Protein AF-A0A954ZAS1-F1 (afdb_monomer)

Sequence (110 aa):
MSIIANLTQRFRIHAQLEALSKSVAEDCQHAVWNLVADRATSMSDNEAYGYVRARALTTVHAQAQRAVQINELSQRHLPTVKELALELVVTSTLQALRQTVSQQPARRAA

Secondary structure (DSSP, 8-state):
--HHHHHHHHHHHHHHHHHHHHHHHHHHHHHHHHHHHHHHTTS-HHHHHHHHHHHHHHHHHHHHHHHHHHTT--GGGHHHHHHHHHHHHHHHHHHHHHHHHHH-------

Nearest PDB structures (foldseek):
  2odm-assembly1_B  TM=3.769E-01  e=1.083E+00  Staphylococcus aureus subsp. aureus MW2
  6e6t-assembly1_A  TM=3.614E-01  e=8.686E-01  Saccharothrix syringae
  5edl-assembly1_A  TM=5.875E-01  e=5.671E+00  Bacillus subtilis

Structure (mmCIF, N/CA/C/O backbone):
data_AF-A0A954ZAS1-F1
#
_entry.id   AF-A0A954ZAS1-F1
#
loop_
_atom_site.group_PDB
_atom_site.id
_atom_site.type_symbol
_atom_site.label_atom_id
_atom_site.label_alt_id
_atom_site.label_comp_id
_atom_site.label_asym_id
_atom_site.label_entity_id
_atom_site.label_seq_id
_atom_site.pdbx_PDB_ins_code
_atom_site.Cartn_x
_atom_site.Cartn_y
_atom_site.Cartn_z
_atom_site.occupancy
_atom_site.B_iso_or_equiv
_atom_site.auth_seq_id
_atom_site.auth_comp_id
_atom_site.auth_asym_id
_atom_site.auth_atom_id
_atom_site.pdbx_PDB_model_num
ATOM 1 N N . MET A 1 1 ? -11.928 8.887 35.663 1.00 54.31 1 MET A N 1
ATOM 2 C CA . MET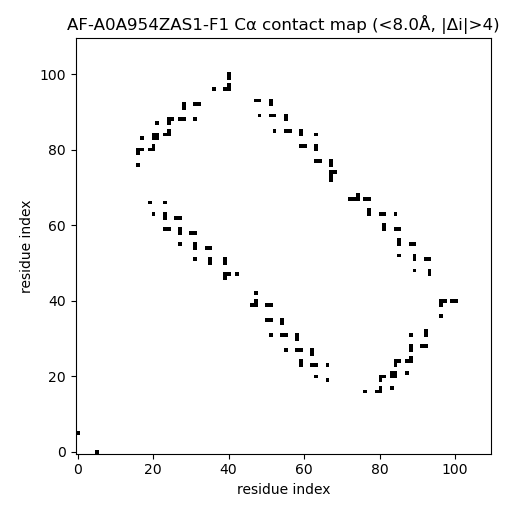 A 1 1 ? -11.383 7.854 34.751 1.00 54.31 1 MET A CA 1
ATOM 3 C C . MET A 1 1 ? -9.896 7.701 35.024 1.00 54.31 1 MET A C 1
ATOM 5 O O . MET A 1 1 ? -9.189 8.696 34.944 1.00 54.31 1 MET A O 1
ATOM 9 N N . SER A 1 2 ? -9.430 6.504 35.381 1.00 64.62 2 SER A N 1
ATOM 10 C CA . SER A 1 2 ? -8.016 6.253 35.701 1.00 64.62 2 SER A CA 1
ATOM 11 C C . SER A 1 2 ? -7.118 6.345 34.463 1.00 64.62 2 SER A C 1
ATOM 13 O O . SER A 1 2 ? -7.495 5.887 33.385 1.00 64.62 2 SER A O 1
ATOM 15 N N . ILE A 1 3 ? -5.910 6.889 34.634 1.00 71.00 3 ILE A N 1
ATOM 16 C CA . ILE A 1 3 ? -4.888 7.076 33.583 1.00 71.00 3 ILE A CA 1
ATOM 17 C C . ILE A 1 3 ? -4.599 5.764 32.828 1.00 71.00 3 ILE A C 1
ATOM 19 O O . ILE A 1 3 ? -4.465 5.764 31.606 1.00 71.00 3 ILE A O 1
ATOM 23 N N . ILE A 1 4 ? -4.597 4.637 33.546 1.00 71.31 4 ILE A N 1
ATOM 24 C CA . ILE A 1 4 ? -4.351 3.293 33.002 1.00 71.31 4 ILE A CA 1
ATOM 25 C C . ILE A 1 4 ? -5.392 2.920 31.933 1.00 71.31 4 ILE A C 1
ATOM 27 O O . ILE A 1 4 ? -5.022 2.470 30.854 1.00 71.31 4 ILE A O 1
ATOM 31 N N . ALA A 1 5 ? -6.681 3.184 32.176 1.00 70.31 5 ALA A N 1
ATOM 32 C CA . ALA A 1 5 ? -7.748 2.846 31.229 1.00 70.31 5 ALA A CA 1
ATOM 33 C C . ALA A 1 5 ? -7.640 3.648 29.918 1.00 70.31 5 ALA A C 1
ATOM 35 O O . ALA A 1 5 ? -7.924 3.127 28.840 1.00 70.31 5 ALA A O 1
ATOM 36 N N . ASN A 1 6 ? -7.180 4.903 30.000 1.00 74.12 6 ASN A N 1
ATOM 37 C CA . ASN A 1 6 ? -6.970 5.755 28.828 1.00 74.12 6 ASN A CA 1
ATOM 38 C C . ASN A 1 6 ? -5.802 5.250 27.966 1.00 74.12 6 ASN A C 1
ATOM 40 O O . ASN A 1 6 ? -5.911 5.200 26.742 1.00 74.12 6 ASN A O 1
ATOM 44 N N . LEU A 1 7 ? -4.706 4.824 28.604 1.00 74.88 7 LEU A N 1
ATOM 45 C CA . LEU A 1 7 ? -3.548 4.256 27.913 1.00 74.88 7 LEU A CA 1
ATOM 46 C C . LEU A 1 7 ? -3.920 2.966 27.176 1.00 74.88 7 LEU A C 1
ATOM 48 O O . LEU A 1 7 ? -3.685 2.869 25.973 1.00 74.88 7 LEU A O 1
ATOM 52 N N . THR A 1 8 ? -4.574 2.015 27.850 1.00 82.25 8 THR A N 1
ATOM 53 C CA . THR A 1 8 ? -4.990 0.743 27.233 1.00 82.25 8 THR A CA 1
ATOM 54 C C . THR A 1 8 ? -5.916 0.965 26.034 1.00 82.25 8 THR A C 1
ATOM 56 O O . THR A 1 8 ? 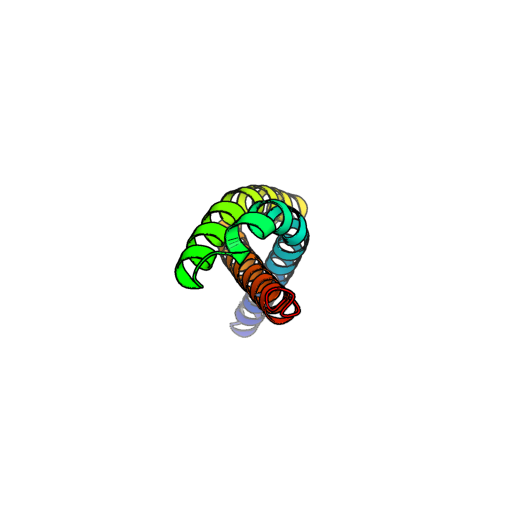-5.766 0.309 25.002 1.00 82.25 8 THR A O 1
ATOM 59 N N . GLN A 1 9 ? -6.837 1.930 26.126 1.00 79.44 9 GLN A N 1
ATOM 60 C CA . GLN A 1 9 ? -7.726 2.281 25.019 1.00 79.44 9 GLN A CA 1
ATOM 61 C C . GLN A 1 9 ? -6.962 2.857 23.817 1.00 79.44 9 GLN A C 1
ATOM 63 O O . GLN A 1 9 ? -7.256 2.494 22.678 1.00 79.44 9 GLN A O 1
ATOM 68 N N . ARG A 1 10 ? -5.966 3.723 24.049 1.00 81.38 10 ARG A N 1
ATOM 69 C CA . ARG A 1 10 ? -5.128 4.280 22.974 1.00 81.38 10 ARG A CA 1
ATOM 70 C C . ARG A 1 10 ? -4.315 3.201 22.266 1.00 81.38 10 ARG A C 1
ATOM 72 O O . ARG A 1 10 ? -4.316 3.175 21.038 1.00 81.38 10 ARG A O 1
ATOM 79 N N . PHE A 1 11 ? -3.691 2.294 23.019 1.00 86.75 11 PHE A N 1
ATOM 80 C CA . PHE A 1 11 ? -2.946 1.169 22.444 1.00 86.75 11 PHE A CA 1
ATOM 81 C C . PHE A 1 11 ? -3.837 0.278 21.581 1.00 86.75 11 PHE A C 1
ATOM 83 O O . PHE A 1 11 ? -3.457 -0.079 20.470 1.00 86.75 11 PHE A O 1
ATOM 90 N N . ARG A 1 12 ? -5.054 -0.023 22.052 1.00 88.50 12 ARG A N 1
ATOM 91 C CA . ARG A 1 12 ? -6.010 -0.833 21.291 1.00 88.50 12 ARG A CA 1
ATOM 92 C C . ARG A 1 12 ? -6.393 -0.183 19.962 1.00 88.50 12 ARG A C 1
ATOM 94 O O . ARG A 1 12 ? -6.413 -0.868 18.946 1.00 88.50 12 ARG A O 1
ATOM 101 N N . ILE A 1 13 ? -6.685 1.120 19.968 1.00 89.38 13 ILE A N 1
ATOM 102 C CA . ILE A 1 13 ? -7.016 1.848 18.735 1.00 89.38 13 ILE A CA 1
ATOM 103 C C . ILE A 1 13 ? -5.819 1.835 17.787 1.00 89.38 13 ILE A C 1
ATOM 105 O O . ILE A 1 13 ? -5.992 1.558 16.608 1.00 89.38 13 ILE A O 1
ATOM 109 N N . HIS A 1 14 ? -4.611 2.089 18.288 1.00 90.19 14 HIS A N 1
ATOM 110 C CA . HIS A 1 14 ? -3.417 2.098 17.450 1.00 90.19 14 HIS A CA 1
ATOM 111 C C . HIS A 1 14 ? -3.180 0.743 16.769 1.00 90.19 14 HIS A C 1
ATOM 113 O O . HIS A 1 14 ? -3.099 0.695 15.546 1.00 90.19 14 HIS A O 1
ATOM 119 N N . ALA A 1 15 ? -3.213 -0.353 17.532 1.00 92.81 15 ALA A N 1
ATOM 120 C CA . ALA A 1 15 ? -3.071 -1.705 16.992 1.00 92.81 15 ALA A CA 1
ATOM 121 C C . ALA A 1 15 ? -4.164 -2.046 15.961 1.00 92.81 15 ALA A C 1
ATOM 123 O O . ALA A 1 15 ? -3.895 -2.694 14.952 1.00 92.81 15 ALA A O 1
ATOM 124 N N . GLN A 1 16 ? -5.400 -1.581 16.179 1.00 94.00 16 GLN A N 1
ATOM 125 C CA . GLN A 1 16 ? -6.486 -1.762 15.215 1.00 94.00 16 GLN A CA 1
ATOM 126 C C . GLN A 1 16 ? -6.225 -1.000 13.907 1.00 94.00 16 GLN A C 1
ATOM 128 O O . GLN A 1 16 ? -6.491 -1.530 12.830 1.00 94.00 16 GLN A O 1
ATOM 133 N N . LEU A 1 17 ? -5.698 0.225 13.984 1.00 95.19 17 LEU A N 1
ATOM 134 C CA . LEU A 1 17 ? -5.353 1.012 12.798 1.00 95.19 17 LEU A CA 1
ATOM 135 C C . LEU A 1 17 ? -4.186 0.398 12.029 1.00 95.19 17 LEU A C 1
ATOM 137 O O . LEU A 1 17 ? -4.246 0.348 10.803 1.00 95.19 17 LEU A O 1
ATOM 141 N N . GLU A 1 18 ? -3.163 -0.102 12.719 1.00 95.75 18 GLU A N 1
ATOM 142 C CA . GLU A 1 18 ? -2.050 -0.817 12.087 1.00 95.75 18 GLU A CA 1
ATOM 143 C C . GLU A 1 18 ? -2.534 -2.077 11.365 1.00 95.75 18 GLU A C 1
ATOM 145 O O . GLU A 1 18 ? -2.237 -2.267 10.184 1.00 95.75 18 GLU A O 1
ATOM 150 N N . ALA A 1 19 ? -3.344 -2.903 12.037 1.00 96.44 19 ALA A N 1
ATOM 151 C CA . ALA A 1 19 ? -3.906 -4.115 11.448 1.00 96.44 19 ALA A CA 1
ATOM 152 C C . ALA A 1 19 ? -4.769 -3.806 10.214 1.00 96.44 19 ALA A C 1
ATOM 154 O O . ALA A 1 19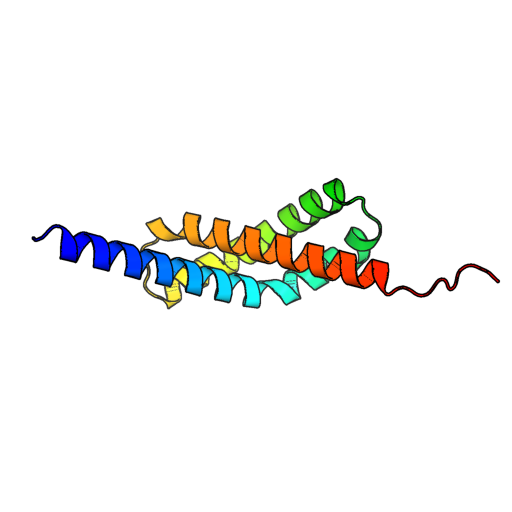 ? -4.635 -4.462 9.180 1.00 96.44 19 ALA A O 1
ATOM 155 N N . LEU A 1 20 ? -5.611 -2.770 10.292 1.00 97.25 20 LEU A N 1
ATOM 156 C CA . LEU A 1 20 ? -6.427 -2.342 9.159 1.00 97.25 20 LEU A CA 1
ATOM 157 C C . LEU A 1 20 ? -5.568 -1.829 8.000 1.00 97.25 20 LEU A C 1
ATOM 159 O O . LEU A 1 20 ? -5.829 -2.159 6.848 1.00 97.25 20 LEU A O 1
ATOM 163 N N . SER A 1 21 ? -4.532 -1.045 8.297 1.00 97.94 21 SER A N 1
ATOM 164 C CA . SER A 1 21 ? -3.613 -0.514 7.284 1.00 97.94 21 SER A CA 1
ATOM 165 C C . SER A 1 21 ? -2.872 -1.634 6.561 1.00 97.94 21 SER A C 1
ATOM 167 O O . SER A 1 21 ? -2.716 -1.580 5.343 1.00 97.94 21 SER A O 1
ATOM 169 N N . LYS A 1 22 ? -2.474 -2.679 7.296 1.00 98.06 22 LYS A N 1
ATOM 170 C CA . LYS A 1 22 ? -1.869 -3.881 6.723 1.00 98.06 22 LYS A CA 1
ATOM 171 C C . LYS A 1 22 ? -2.832 -4.611 5.786 1.00 98.06 22 LYS A C 1
ATOM 173 O O . LYS A 1 22 ? -2.451 -4.904 4.661 1.00 98.06 22 LYS A O 1
ATOM 178 N N . SER A 1 23 ? -4.079 -4.821 6.206 1.00 97.62 23 SER A N 1
ATOM 179 C CA . SER A 1 23 ? -5.103 -5.440 5.352 1.00 97.62 23 SER A CA 1
ATOM 180 C C . SER A 1 23 ? -5.363 -4.620 4.081 1.00 97.62 23 SER A C 1
ATOM 182 O O . SER A 1 23 ? -5.386 -5.175 2.987 1.00 97.62 23 SER A O 1
ATOM 184 N N . VAL A 1 24 ? -5.470 -3.290 4.190 1.00 97.81 24 VAL A N 1
ATOM 185 C CA . VAL A 1 24 ? -5.606 -2.405 3.018 1.00 97.81 24 VAL A CA 1
ATOM 186 C C . VAL A 1 24 ? -4.396 -2.522 2.092 1.00 97.81 24 VAL A C 1
ATOM 188 O O . VAL A 1 24 ? -4.556 -2.522 0.871 1.00 97.81 24 VAL A O 1
ATOM 191 N N . ALA A 1 25 ? -3.188 -2.603 2.651 1.00 98.06 25 ALA A N 1
ATOM 192 C CA . ALA A 1 25 ? -1.972 -2.750 1.865 1.00 98.06 25 ALA A CA 1
ATOM 193 C C . ALA A 1 25 ? -1.947 -4.075 1.090 1.00 98.06 25 ALA A C 1
ATOM 195 O O . ALA A 1 25 ? -1.665 -4.065 -0.108 1.00 98.06 25 ALA A O 1
ATOM 196 N N . GLU A 1 26 ? -2.298 -5.181 1.748 1.00 96.94 26 GLU A N 1
ATOM 197 C CA . GLU A 1 26 ? -2.409 -6.512 1.139 1.00 96.94 26 GLU A CA 1
ATOM 198 C C . GLU A 1 26 ? -3.419 -6.511 -0.022 1.00 96.94 26 GLU A C 1
ATOM 200 O O . GLU A 1 26 ? -3.085 -6.938 -1.129 1.00 96.94 26 GLU A O 1
ATOM 205 N N . ASP A 1 27 ? -4.600 -5.917 0.178 1.00 96.25 27 ASP A N 1
ATOM 206 C CA . ASP A 1 27 ? -5.628 -5.782 -0.864 1.00 96.25 27 ASP A CA 1
ATOM 207 C C . ASP A 1 27 ? -5.141 -4.970 -2.078 1.00 96.25 27 ASP A C 1
ATOM 209 O O . ASP A 1 27 ? -5.512 -5.236 -3.225 1.00 96.25 27 ASP A O 1
ATOM 213 N N . CYS A 1 28 ? -4.315 -3.947 -1.841 1.00 97.06 28 CYS A N 1
ATOM 214 C CA . CYS A 1 28 ? -3.814 -3.065 -2.894 1.00 97.06 28 CYS A CA 1
ATOM 215 C C . CYS A 1 28 ? -2.615 -3.648 -3.649 1.00 97.06 28 CYS A C 1
ATOM 217 O O . CYS A 1 28 ? -2.338 -3.216 -4.771 1.00 97.06 28 CYS A O 1
ATOM 219 N N . GLN A 1 29 ? -1.889 -4.592 -3.049 1.00 94.88 29 GLN A N 1
ATOM 220 C CA . GLN A 1 29 ? -0.558 -4.990 -3.500 1.00 94.88 29 GLN A CA 1
ATOM 221 C C . GLN A 1 29 ? -0.561 -5.522 -4.935 1.00 94.88 29 GLN A C 1
ATOM 223 O O . GLN A 1 29 ? 0.229 -5.073 -5.763 1.00 94.88 29 GLN A O 1
ATOM 228 N N . HIS A 1 30 ? -1.498 -6.414 -5.263 1.00 94.69 30 HIS A N 1
ATOM 229 C CA . HIS A 1 30 ? -1.602 -6.989 -6.605 1.00 94.69 30 HIS A CA 1
ATOM 230 C C . HIS A 1 30 ? -1.966 -5.937 -7.664 1.00 94.69 30 HIS A C 1
ATOM 232 O O . HIS A 1 30 ? -1.387 -5.900 -8.750 1.00 94.69 30 HIS A O 1
ATOM 238 N N . ALA A 1 31 ? -2.900 -5.037 -7.343 1.00 95.50 31 ALA A N 1
ATOM 239 C CA . ALA A 1 31 ? -3.302 -3.970 -8.253 1.00 95.50 31 ALA A CA 1
ATOM 240 C C . ALA A 1 31 ? -2.152 -2.988 -8.513 1.00 95.50 31 ALA A C 1
ATOM 242 O O . ALA A 1 31 ? -1.920 -2.600 -9.656 1.00 95.50 31 ALA A O 1
ATOM 243 N N . VAL A 1 32 ? -1.408 -2.608 -7.471 1.00 97.25 32 VAL A N 1
ATOM 244 C CA . VAL A 1 32 ? -0.250 -1.719 -7.614 1.00 97.25 32 VAL A CA 1
ATOM 245 C C . VAL A 1 32 ? 0.876 -2.401 -8.378 1.00 97.25 32 VAL A C 1
ATOM 247 O O . VAL A 1 32 ? 1.433 -1.776 -9.276 1.00 97.25 32 VAL A O 1
ATOM 250 N N . TRP A 1 33 ? 1.162 -3.674 -8.099 1.00 96.62 33 TRP A N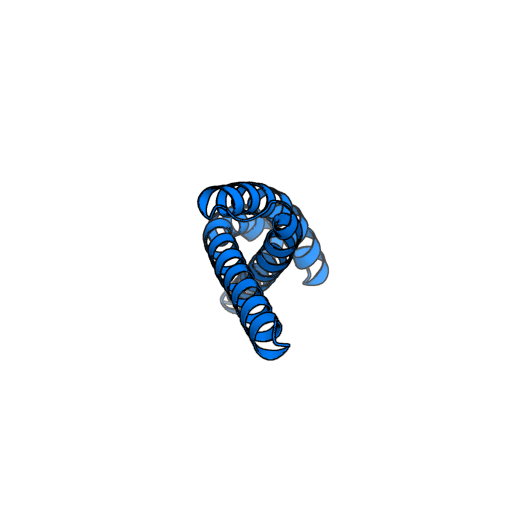 1
ATOM 251 C CA . TRP A 1 33 ? 2.159 -4.448 -8.838 1.00 96.62 33 TRP A CA 1
ATOM 252 C C . TRP A 1 33 ? 1.891 -4.430 -10.347 1.00 96.62 33 TRP A C 1
ATOM 254 O O . TRP A 1 33 ? 2.761 -4.028 -11.119 1.00 96.62 33 TRP A O 1
ATOM 264 N N . ASN A 1 34 ? 0.661 -4.745 -10.761 1.00 96.00 34 ASN A N 1
ATOM 265 C CA . ASN A 1 34 ? 0.271 -4.757 -12.175 1.00 96.00 34 ASN A CA 1
ATOM 266 C C . ASN A 1 34 ? 0.411 -3.391 -12.860 1.00 96.00 34 ASN A C 1
ATOM 268 O O . ASN A 1 34 ? 0.595 -3.323 -14.071 1.00 96.00 34 ASN A O 1
ATOM 272 N N . LEU A 1 35 ? 0.322 -2.295 -12.103 1.00 95.25 35 LEU A N 1
ATOM 273 C CA . LEU A 1 35 ? 0.490 -0.947 -12.644 1.00 95.25 35 LEU A CA 1
ATOM 274 C C . LEU A 1 35 ? 1.955 -0.553 -12.839 1.00 95.25 35 LEU A C 1
ATOM 276 O O . LEU A 1 35 ? 2.223 0.366 -13.615 1.00 95.25 35 LEU A O 1
ATOM 280 N N . VAL A 1 36 ? 2.883 -1.165 -12.098 1.00 96.44 36 VAL A N 1
ATOM 281 C CA . VAL A 1 36 ? 4.256 -0.653 -11.987 1.00 96.44 36 VAL A CA 1
ATOM 282 C C . VAL A 1 36 ? 5.331 -1.620 -12.453 1.00 96.44 36 VAL A C 1
ATOM 284 O O . VAL A 1 36 ? 6.386 -1.138 -12.854 1.00 96.44 36 VAL A O 1
ATOM 287 N N . ALA A 1 37 ? 5.095 -2.935 -12.422 1.00 93.50 37 ALA A N 1
ATOM 288 C CA . ALA A 1 37 ? 6.128 -3.954 -12.624 1.00 93.50 37 ALA A CA 1
ATOM 289 C C . ALA A 1 37 ? 6.934 -3.745 -13.917 1.00 93.50 37 ALA A C 1
ATOM 291 O O . ALA A 1 37 ? 8.165 -3.681 -13.885 1.00 93.50 37 ALA A O 1
ATOM 292 N N . ASP A 1 38 ? 6.247 -3.531 -15.037 1.00 91.44 38 ASP A N 1
ATOM 293 C CA . ASP A 1 38 ? 6.889 -3.405 -16.349 1.00 91.44 38 ASP A CA 1
ATOM 294 C C . ASP A 1 38 ? 7.800 -2.180 -16.458 1.00 91.44 38 ASP A C 1
ATOM 296 O O . ASP A 1 38 ? 8.842 -2.225 -17.105 1.00 91.44 38 ASP A O 1
ATOM 300 N N . ARG A 1 39 ? 7.412 -1.065 -15.830 1.00 93.31 39 ARG A N 1
ATOM 301 C CA . ARG A 1 39 ? 8.114 0.216 -15.981 1.00 93.31 39 ARG A CA 1
ATOM 302 C C . ARG A 1 39 ? 9.114 0.480 -14.861 1.00 93.31 39 ARG A C 1
ATOM 304 O O . ARG A 1 39 ? 10.144 1.101 -15.098 1.00 93.31 39 ARG A O 1
ATOM 311 N N . ALA A 1 40 ? 8.811 0.041 -13.645 1.00 94.12 40 ALA A N 1
ATOM 312 C CA . ALA A 1 40 ? 9.636 0.306 -12.474 1.00 94.12 40 ALA A CA 1
ATOM 313 C C . ALA A 1 40 ? 10.890 -0.579 -12.420 1.00 94.12 40 ALA A C 1
ATOM 315 O O . ALA A 1 40 ? 11.871 -0.191 -11.796 1.00 94.12 40 ALA A O 1
ATOM 316 N N . THR A 1 41 ? 10.896 -1.731 -13.099 1.00 92.44 41 THR A N 1
ATOM 317 C CA . THR A 1 41 ? 12.070 -2.622 -13.178 1.00 92.44 41 THR A CA 1
ATOM 318 C C . THR A 1 41 ? 13.260 -2.004 -13.912 1.00 92.44 41 THR A C 1
ATOM 320 O O . THR A 1 41 ? 14.396 -2.383 -13.644 1.00 92.44 41 THR A O 1
ATOM 323 N N . SER A 1 42 ? 13.029 -1.040 -14.810 1.00 91.25 42 SER A N 1
ATOM 324 C CA . SER A 1 42 ? 14.088 -0.328 -15.536 1.00 91.25 42 SER A CA 1
ATOM 325 C C . SER A 1 42 ? 14.458 1.031 -14.929 1.00 91.25 42 SER A C 1
ATOM 327 O O . SER A 1 42 ? 15.210 1.782 -15.546 1.00 91.25 42 SER A O 1
ATOM 329 N N . MET A 1 43 ? 13.881 1.397 -13.783 1.00 94.38 43 MET A N 1
ATOM 330 C CA . MET A 1 43 ? 14.105 2.688 -13.123 1.00 94.38 43 MET A CA 1
ATOM 331 C C . MET A 1 43 ? 15.216 2.598 -12.075 1.00 94.38 43 MET A C 1
ATOM 333 O O . MET A 1 43 ? 15.457 1.536 -11.501 1.00 94.38 43 MET A O 1
ATOM 337 N N . SER A 1 44 ? 15.856 3.731 -11.773 1.00 93.69 44 SER A N 1
ATOM 338 C CA . SER A 1 44 ? 16.668 3.837 -10.554 1.00 93.69 44 SER A CA 1
ATOM 339 C C . SER A 1 44 ? 15.791 3.718 -9.298 1.00 93.69 44 SER A C 1
ATOM 341 O O . SER A 1 44 ? 14.587 3.967 -9.353 1.00 93.69 44 SER A O 1
ATOM 343 N N . ASP A 1 45 ? 16.382 3.394 -8.143 1.00 91.38 45 ASP A N 1
ATOM 344 C CA . ASP A 1 45 ? 15.641 3.259 -6.875 1.00 91.38 45 ASP A CA 1
ATOM 345 C C . ASP A 1 45 ? 14.790 4.502 -6.544 1.00 91.38 45 ASP A C 1
ATOM 347 O O . ASP A 1 45 ? 13.634 4.378 -6.139 1.00 91.38 45 ASP A O 1
ATOM 351 N N . ASN A 1 46 ? 15.336 5.707 -6.751 1.00 94.25 46 ASN A N 1
ATOM 352 C CA . ASN A 1 46 ? 14.637 6.962 -6.453 1.00 94.25 46 ASN A CA 1
ATOM 353 C C . ASN A 1 46 ? 13.461 7.211 -7.408 1.00 94.25 46 ASN A C 1
ATOM 355 O O . ASN A 1 46 ? 12.386 7.642 -6.982 1.00 94.25 46 ASN A O 1
ATOM 359 N N . GLU A 1 47 ? 13.646 6.925 -8.698 1.00 95.81 47 GLU A N 1
ATOM 360 C CA . GLU A 1 47 ? 12.586 7.054 -9.702 1.00 95.81 47 GLU A CA 1
ATOM 361 C C . GLU A 1 47 ? 11.489 6.014 -9.482 1.00 95.81 47 GLU A C 1
ATOM 363 O O . GLU A 1 47 ? 10.305 6.360 -9.486 1.00 95.81 47 GLU A O 1
ATOM 368 N N . ALA A 1 48 ? 11.875 4.762 -9.222 1.00 96.00 48 ALA A N 1
ATOM 369 C CA . ALA A 1 48 ? 10.957 3.682 -8.897 1.00 96.00 48 ALA A CA 1
ATOM 370 C C . ALA A 1 48 ? 10.144 4.028 -7.646 1.00 96.00 48 ALA A C 1
ATOM 372 O O . ALA A 1 48 ? 8.923 3.888 -7.665 1.00 96.00 48 ALA A O 1
ATOM 373 N N . TYR A 1 49 ? 10.777 4.556 -6.590 1.00 97.00 49 TYR A N 1
ATOM 374 C CA . TYR A 1 49 ? 10.078 4.995 -5.381 1.00 97.00 49 TYR A 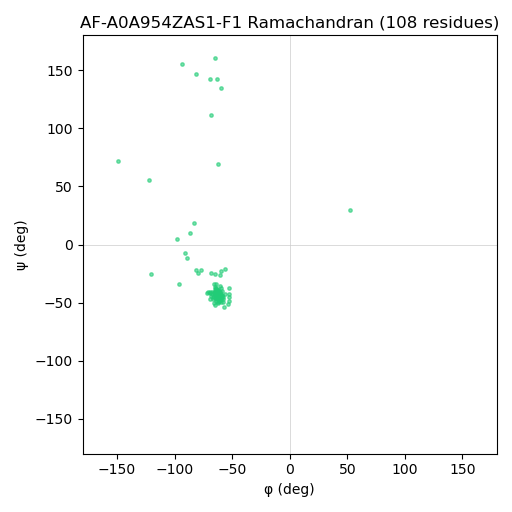CA 1
ATOM 375 C C . TYR A 1 49 ? 9.003 6.042 -5.692 1.00 97.00 49 TYR A C 1
ATOM 377 O O . TYR A 1 49 ? 7.833 5.851 -5.349 1.00 97.00 49 TYR A O 1
ATOM 385 N N . GLY A 1 50 ? 9.371 7.128 -6.380 1.00 97.12 50 GLY A N 1
ATOM 386 C CA . GLY A 1 50 ? 8.430 8.195 -6.727 1.00 97.12 50 GLY A CA 1
ATOM 387 C C . GLY A 1 50 ? 7.288 7.697 -7.617 1.00 97.12 50 GLY A C 1
ATOM 388 O O . GLY A 1 50 ? 6.118 8.013 -7.377 1.00 97.12 50 GLY A O 1
ATOM 389 N N . TYR A 1 51 ? 7.616 6.865 -8.606 1.00 96.88 51 TYR A N 1
ATOM 390 C CA . TYR A 1 51 ? 6.653 6.288 -9.536 1.00 96.88 51 TYR A CA 1
ATOM 391 C C . TYR A 1 51 ? 5.673 5.333 -8.843 1.00 96.88 51 TYR A C 1
ATOM 393 O O . TYR A 1 51 ? 4.457 5.500 -8.973 1.00 96.88 51 TYR A O 1
ATOM 401 N N . VAL A 1 52 ? 6.179 4.376 -8.059 1.00 97.25 52 VAL A N 1
ATOM 402 C CA . VAL A 1 52 ? 5.363 3.419 -7.298 1.00 97.25 52 VAL A CA 1
ATOM 403 C C . VAL A 1 52 ? 4.469 4.158 -6.312 1.00 97.25 52 VAL A C 1
ATOM 405 O O . VAL A 1 52 ? 3.264 3.912 -6.285 1.00 97.25 52 VAL A O 1
ATOM 408 N N . ARG A 1 53 ? 5.014 5.122 -5.561 1.00 97.62 53 ARG A N 1
ATOM 409 C CA . ARG A 1 53 ? 4.239 5.925 -4.608 1.00 97.62 53 ARG A CA 1
ATOM 410 C C . ARG A 1 53 ? 3.092 6.670 -5.286 1.00 97.62 53 ARG A C 1
ATOM 412 O O . ARG A 1 53 ? 1.973 6.656 -4.776 1.00 97.62 53 ARG A O 1
ATOM 419 N N . ALA A 1 54 ? 3.342 7.299 -6.433 1.00 96.56 54 ALA A N 1
ATOM 420 C CA . ALA A 1 54 ? 2.307 8.015 -7.177 1.00 96.56 54 ALA A CA 1
ATOM 421 C C . ALA A 1 54 ? 1.183 7.079 -7.656 1.00 96.56 54 ALA A C 1
ATOM 423 O O . ALA A 1 54 ? 0.006 7.432 -7.569 1.00 96.56 54 ALA A O 1
ATOM 424 N N . ARG A 1 55 ? 1.527 5.872 -8.127 1.00 95.88 55 ARG A N 1
ATOM 425 C CA . ARG A 1 55 ? 0.542 4.875 -8.577 1.00 95.88 55 ARG A CA 1
ATOM 426 C C . ARG A 1 55 ? -0.236 4.259 -7.418 1.00 95.88 55 ARG A C 1
ATOM 428 O O . ARG A 1 55 ? -1.455 4.137 -7.510 1.00 95.88 55 ARG A O 1
ATOM 435 N N . ALA A 1 56 ? 0.440 3.950 -6.318 1.00 97.31 56 ALA A N 1
ATOM 436 C CA . ALA A 1 56 ? -0.172 3.378 -5.127 1.00 97.31 56 ALA A CA 1
ATOM 437 C C . ALA A 1 56 ? -1.175 4.328 -4.457 1.00 97.31 56 ALA A C 1
ATOM 439 O O . ALA A 1 56 ? -2.196 3.869 -3.950 1.00 97.31 56 ALA A O 1
ATOM 440 N N . LEU A 1 57 ? -0.932 5.645 -4.506 1.00 96.69 57 LEU A N 1
ATOM 441 C CA . LEU A 1 57 ? -1.761 6.653 -3.837 1.00 96.69 57 LEU A CA 1
ATOM 442 C C . LEU A 1 57 ? -3.254 6.525 -4.180 1.00 96.69 57 LEU A C 1
ATOM 444 O O . LEU A 1 57 ? -4.100 6.559 -3.290 1.00 96.69 57 LEU A O 1
ATOM 448 N N . THR A 1 58 ? -3.578 6.346 -5.463 1.00 93.00 58 THR A N 1
ATOM 449 C CA . THR A 1 58 ? -4.977 6.287 -5.922 1.00 93.00 58 THR A CA 1
ATOM 450 C C . THR A 1 58 ? -5.670 5.016 -5.430 1.00 93.00 58 THR A C 1
ATOM 452 O O . THR A 1 58 ? -6.768 5.084 -4.876 1.00 93.00 58 THR A O 1
ATOM 455 N N . THR A 1 59 ? -5.007 3.867 -5.574 1.00 95.31 59 THR A N 1
ATOM 456 C CA . THR A 1 59 ? -5.530 2.558 -5.156 1.00 95.31 59 THR A CA 1
ATOM 457 C C . THR A 1 59 ? -5.729 2.500 -3.643 1.00 95.31 59 THR A C 1
ATOM 459 O O . THR A 1 59 ? -6.818 2.167 -3.172 1.00 95.31 59 THR A O 1
ATOM 462 N N . VAL A 1 60 ? -4.716 2.920 -2.877 1.00 97.56 60 VAL A N 1
ATOM 463 C CA . VAL A 1 60 ? -4.763 2.939 -1.409 1.00 97.56 60 VAL A CA 1
ATOM 464 C C . VAL A 1 60 ? -5.837 3.896 -0.909 1.00 97.56 60 VAL A C 1
ATOM 466 O O . VAL A 1 60 ? -6.569 3.558 0.017 1.00 97.56 60 VAL A O 1
ATOM 469 N N . HIS A 1 61 ? -5.995 5.072 -1.522 1.00 96.38 61 HIS A N 1
ATOM 470 C CA . HIS A 1 61 ? -7.037 6.013 -1.115 1.00 96.38 61 HIS A CA 1
ATOM 471 C C . HIS A 1 61 ? -8.443 5.423 -1.234 1.00 96.38 61 HIS A C 1
ATOM 473 O O . HIS A 1 61 ? -9.239 5.578 -0.304 1.00 96.38 61 HIS A O 1
ATOM 479 N N . ALA A 1 62 ? -8.743 4.761 -2.354 1.00 95.19 62 ALA A N 1
ATOM 480 C CA . ALA A 1 62 ? -10.045 4.144 -2.578 1.00 95.19 62 ALA A CA 1
ATOM 481 C C . ALA A 1 62 ? -10.294 2.983 -1.600 1.00 95.19 62 ALA A C 1
ATOM 483 O O . ALA A 1 62 ? -11.360 2.914 -0.981 1.00 95.19 62 ALA A O 1
ATOM 484 N N . GLN A 1 63 ? -9.297 2.114 -1.407 1.00 96.69 63 GLN A N 1
ATOM 485 C CA . GLN A 1 63 ? -9.436 0.945 -0.541 1.00 96.69 63 GLN A CA 1
ATOM 486 C C . GLN A 1 63 ? -9.491 1.325 0.944 1.00 96.69 63 GLN A C 1
ATOM 488 O O . GLN A 1 63 ? -10.347 0.824 1.668 1.00 96.69 63 GLN A O 1
ATOM 493 N N . ALA A 1 64 ? -8.670 2.278 1.398 1.00 96.81 64 ALA A N 1
ATOM 494 C CA . ALA A 1 64 ? -8.700 2.774 2.774 1.00 96.81 64 ALA A CA 1
ATOM 495 C C . ALA A 1 64 ? -10.044 3.429 3.125 1.00 96.81 64 ALA A C 1
ATOM 497 O O . ALA A 1 64 ? -10.566 3.214 4.219 1.00 96.81 64 ALA A O 1
ATOM 498 N N . GLN A 1 65 ? -10.635 4.195 2.196 1.00 96.44 65 GLN A N 1
ATOM 499 C CA . GLN A 1 65 ? -11.961 4.793 2.389 1.00 96.44 65 GLN A CA 1
ATOM 500 C C . GLN A 1 65 ? -13.013 3.716 2.664 1.00 96.44 65 GLN A C 1
ATOM 502 O O . GLN A 1 65 ? -13.766 3.812 3.634 1.00 96.44 65 GLN A O 1
ATOM 507 N N . ARG A 1 66 ? -13.032 2.677 1.821 1.00 95.50 66 ARG A N 1
ATOM 508 C CA . ARG A 1 66 ? -13.946 1.542 1.950 1.00 95.50 66 ARG A CA 1
ATOM 509 C C . ARG A 1 66 ? -13.696 0.772 3.248 1.00 95.50 66 ARG A C 1
ATOM 511 O O . ARG A 1 66 ? -14.641 0.461 3.964 1.00 95.50 66 ARG A O 1
ATOM 518 N N . ALA A 1 67 ? -12.437 0.506 3.580 1.00 95.06 67 ALA A N 1
ATOM 519 C CA . ALA A 1 67 ? -12.060 -0.271 4.753 1.00 95.06 67 ALA A CA 1
ATOM 520 C C . ALA A 1 67 ? -12.448 0.424 6.071 1.00 95.06 67 ALA A C 1
ATOM 522 O O . ALA A 1 67 ? -12.998 -0.222 6.963 1.00 95.06 67 ALA A O 1
ATOM 523 N N . VAL A 1 68 ? -12.241 1.743 6.178 1.00 94.62 68 VAL A N 1
ATOM 524 C CA . VAL A 1 68 ? -12.673 2.545 7.341 1.00 94.62 68 VAL A CA 1
ATOM 525 C C . VAL A 1 68 ? -14.194 2.525 7.497 1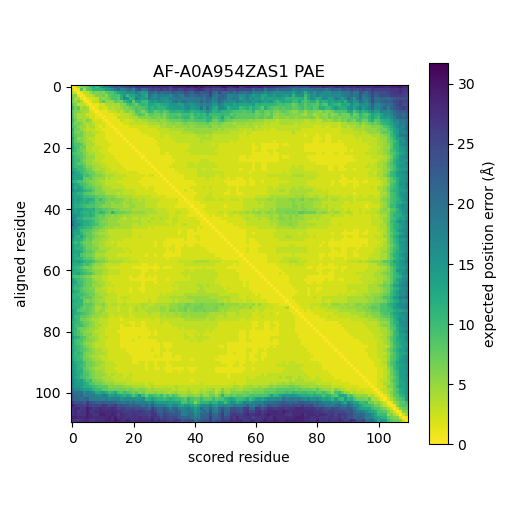.00 94.62 68 VAL A C 1
ATOM 527 O O . VAL A 1 68 ? -14.681 2.419 8.619 1.00 94.62 68 VAL A O 1
ATOM 530 N N . GLN A 1 69 ? -14.941 2.589 6.389 1.00 93.69 69 GLN A N 1
ATOM 531 C CA . GLN A 1 69 ? -16.405 2.508 6.409 1.00 93.69 69 GLN A CA 1
ATOM 532 C C . GLN A 1 69 ? -16.903 1.129 6.862 1.00 93.69 69 GLN A C 1
ATOM 534 O O . GLN A 1 69 ? -17.763 1.063 7.733 1.00 93.69 69 GLN A O 1
ATOM 539 N N . ILE A 1 70 ? -16.342 0.043 6.319 1.00 94.81 70 ILE A N 1
ATOM 540 C CA . ILE A 1 70 ? -16.733 -1.338 6.663 1.00 94.81 70 ILE A CA 1
ATOM 541 C C . ILE A 1 70 ? -16.440 -1.661 8.133 1.00 94.81 70 ILE A C 1
ATOM 543 O O . ILE A 1 70 ? -17.221 -2.350 8.776 1.00 94.81 70 ILE A O 1
ATOM 547 N N . ASN A 1 71 ? -15.329 -1.159 8.672 1.00 92.31 71 ASN A N 1
ATOM 548 C CA . ASN A 1 71 ? -14.929 -1.403 10.060 1.00 92.31 71 ASN A CA 1
ATOM 549 C C . ASN A 1 71 ? -15.546 -0.403 11.055 1.00 92.31 71 ASN A C 1
ATOM 551 O O . ASN A 1 71 ? -15.106 -0.348 12.203 1.00 92.31 71 ASN A O 1
ATOM 555 N N . GLU A 1 72 ? -16.509 0.415 10.612 1.00 92.31 72 GLU A N 1
ATOM 556 C CA . GLU A 1 72 ? -17.215 1.417 11.427 1.00 92.31 72 GLU A CA 1
ATOM 557 C C . GLU A 1 72 ? -16.268 2.368 12.187 1.00 92.31 72 GLU A C 1
ATOM 559 O O . GLU A 1 72 ? -16.576 2.893 13.260 1.00 92.31 72 GLU A O 1
ATOM 564 N N . LEU A 1 73 ? -15.082 2.615 11.624 1.00 90.81 73 LEU A N 1
ATOM 565 C CA . LEU A 1 73 ? -14.099 3.504 12.221 1.00 90.81 73 LEU A CA 1
ATOM 566 C C . LEU A 1 73 ? -14.429 4.962 11.905 1.00 90.81 73 LEU A C 1
ATOM 568 O O . LEU A 1 73 ? -14.900 5.322 10.825 1.00 90.81 73 LEU A O 1
ATOM 572 N N . SER A 1 74 ? -14.108 5.844 12.852 1.00 92.81 74 SER A N 1
ATOM 573 C CA . SER A 1 74 ? -14.250 7.282 12.637 1.00 92.81 74 SER A CA 1
ATOM 574 C C . SER A 1 74 ? -13.390 7.746 11.458 1.00 92.81 74 SER A C 1
ATOM 576 O O . SER A 1 74 ? -12.195 7.450 11.396 1.00 92.81 74 SER A O 1
ATOM 578 N N . GLN A 1 75 ? -13.971 8.569 10.577 1.00 93.44 75 GLN A N 1
ATOM 579 C CA . GLN A 1 75 ? -13.289 9.164 9.418 1.00 93.44 75 GLN A CA 1
ATOM 580 C C . GLN A 1 75 ? -12.028 9.957 9.795 1.00 93.44 75 GLN A C 1
ATOM 582 O O . GLN A 1 75 ? -11.129 10.112 8.974 1.00 93.44 75 GLN A O 1
ATOM 587 N N . ARG A 1 76 ? -11.899 10.391 11.056 1.00 94.50 76 ARG A N 1
ATOM 588 C CA . ARG A 1 76 ? -10.674 11.025 11.567 1.00 94.50 76 ARG A CA 1
ATOM 589 C C . ARG A 1 76 ? -9.435 10.121 11.483 1.00 94.50 76 ARG A C 1
ATOM 591 O O . ARG A 1 76 ? -8.323 10.628 11.511 1.00 94.50 76 ARG A O 1
ATOM 598 N N . HIS A 1 77 ? -9.621 8.800 11.428 1.00 94.25 77 HIS A N 1
ATOM 599 C CA . HIS A 1 77 ? -8.541 7.814 11.350 1.00 94.25 77 HIS A CA 1
ATOM 600 C C . HIS A 1 77 ? -8.131 7.483 9.913 1.00 94.25 77 HIS A C 1
ATOM 602 O O . HIS A 1 77 ? -7.089 6.867 9.697 1.00 94.25 77 HIS A O 1
ATOM 608 N N . LEU A 1 78 ? -8.919 7.915 8.928 1.00 95.50 78 LEU A N 1
ATOM 609 C CA . LEU A 1 78 ? -8.651 7.663 7.519 1.00 95.50 78 LEU A CA 1
ATOM 610 C C . LEU A 1 78 ? -7.269 8.160 7.055 1.00 95.50 78 LEU A C 1
ATOM 612 O O . LEU A 1 78 ? -6.623 7.409 6.326 1.00 95.50 78 LEU A O 1
ATOM 616 N N . PRO A 1 79 ? -6.778 9.358 7.442 1.00 97.00 79 PRO A N 1
ATOM 617 C CA . PRO A 1 79 ? -5.437 9.795 7.051 1.00 97.00 79 PRO A CA 1
ATOM 618 C C . PRO A 1 79 ? -4.348 8.834 7.537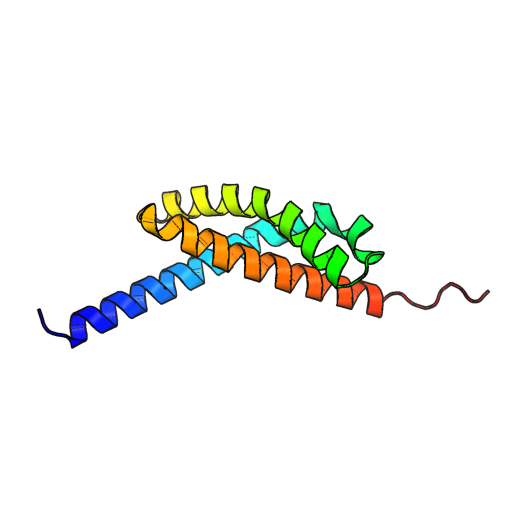 1.00 97.00 79 PRO A C 1
ATOM 620 O O . PRO A 1 79 ? -3.492 8.450 6.750 1.00 97.00 79 PRO A O 1
ATOM 623 N N . THR A 1 80 ? -4.443 8.370 8.787 1.00 96.12 80 THR A N 1
ATOM 624 C CA . THR A 1 80 ? -3.498 7.407 9.370 1.00 96.12 80 THR A CA 1
ATOM 625 C C . THR A 1 80 ? -3.515 6.080 8.619 1.00 96.12 80 THR A C 1
ATOM 627 O O . THR A 1 80 ? -2.460 5.562 8.274 1.00 96.12 80 THR A O 1
ATOM 630 N N . VAL A 1 81 ? -4.706 5.552 8.313 1.00 97.19 81 VAL A N 1
ATOM 631 C CA . VAL A 1 81 ? -4.831 4.295 7.556 1.00 97.19 81 VAL A CA 1
ATOM 632 C C . VAL A 1 81 ? -4.246 4.440 6.150 1.00 97.19 81 VAL A C 1
ATOM 634 O O . VAL A 1 81 ? -3.532 3.556 5.688 1.00 97.19 81 VAL A O 1
ATOM 637 N N . LYS A 1 82 ? -4.511 5.566 5.473 1.00 97.81 82 LYS A N 1
ATOM 638 C CA . LYS A 1 82 ? -3.961 5.853 4.140 1.00 97.81 82 LYS A CA 1
ATOM 639 C C . LYS A 1 82 ? -2.440 5.920 4.150 1.00 97.81 82 LYS A C 1
ATOM 641 O O . LYS A 1 82 ? -1.818 5.340 3.269 1.00 97.81 82 LYS A O 1
ATOM 646 N N . GLU A 1 83 ? -1.860 6.638 5.105 1.00 97.56 83 GLU A N 1
ATOM 647 C CA . GLU A 1 83 ? -0.415 6.845 5.195 1.00 97.56 83 GLU A CA 1
ATOM 648 C C . GLU A 1 83 ? 0.325 5.532 5.461 1.00 97.56 83 GLU A C 1
ATOM 650 O O . GLU A 1 83 ? 1.187 5.151 4.669 1.00 97.56 83 GLU A O 1
ATOM 655 N N . LEU A 1 84 ? -0.093 4.791 6.493 1.00 97.62 84 LEU A N 1
ATOM 656 C CA . LEU A 1 84 ? 0.511 3.506 6.845 1.00 97.62 84 LEU A CA 1
ATOM 657 C C . LEU A 1 84 ? 0.346 2.475 5.723 1.00 97.62 84 LEU 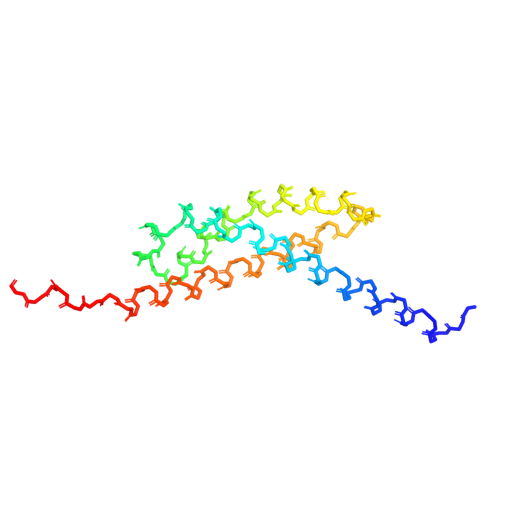A C 1
ATOM 659 O O . LEU A 1 84 ? 1.305 1.804 5.347 1.00 97.62 84 LEU A O 1
ATOM 663 N N . ALA A 1 85 ? -0.854 2.362 5.143 1.00 98.06 85 ALA A N 1
ATOM 664 C CA . ALA A 1 85 ? -1.082 1.429 4.044 1.00 98.06 85 ALA A CA 1
ATOM 665 C C . ALA A 1 85 ? -0.249 1.798 2.807 1.00 98.06 85 ALA A C 1
ATOM 667 O O . ALA A 1 85 ? 0.317 0.918 2.161 1.00 98.06 85 ALA A O 1
ATOM 668 N N . LEU A 1 86 ? -0.135 3.091 2.482 1.00 98.31 86 LEU A N 1
ATOM 669 C CA . LEU A 1 86 ? 0.672 3.556 1.357 1.00 98.31 86 LEU A CA 1
ATOM 670 C C . LEU A 1 86 ? 2.145 3.197 1.545 1.00 98.31 86 LEU A C 1
ATOM 672 O O . LEU A 1 86 ? 2.763 2.683 0.615 1.00 98.31 86 LEU A O 1
ATOM 676 N N . GLU A 1 87 ? 2.698 3.443 2.730 1.00 97.88 87 GLU A N 1
ATOM 677 C CA . GLU A 1 87 ? 4.086 3.106 3.043 1.00 97.88 87 GLU A CA 1
ATOM 678 C C . GLU A 1 87 ? 4.349 1.599 2.919 1.00 97.88 87 GLU A C 1
ATOM 680 O O . GLU A 1 87 ? 5.322 1.192 2.275 1.00 97.88 87 GLU A O 1
ATOM 685 N N . LEU A 1 88 ? 3.449 0.767 3.454 1.00 97.88 88 LEU A N 1
ATOM 686 C CA . LEU A 1 88 ? 3.543 -0.691 3.361 1.00 97.88 88 LEU A CA 1
ATOM 687 C C . LEU A 1 88 ? 3.497 -1.181 1.907 1.00 97.88 88 LEU A C 1
ATOM 689 O O . LEU A 1 88 ? 4.321 -2.007 1.501 1.00 97.88 88 LEU A O 1
ATOM 693 N N . VAL A 1 89 ? 2.574 -0.654 1.097 1.00 98.00 89 VAL A N 1
ATOM 694 C CA . VAL A 1 89 ? 2.460 -1.012 -0.326 1.00 98.00 89 VAL A CA 1
ATOM 695 C C . VAL A 1 89 ? 3.706 -0.595 -1.098 1.00 98.00 89 VAL A C 1
ATOM 697 O O . VAL A 1 89 ? 4.247 -1.393 -1.861 1.00 98.00 89 VAL A O 1
ATOM 700 N N . VAL A 1 90 ? 4.189 0.634 -0.903 1.00 97.75 90 VAL A N 1
ATOM 701 C CA . VAL A 1 90 ? 5.386 1.131 -1.597 1.00 97.75 90 VAL A CA 1
ATOM 702 C C . VAL A 1 90 ? 6.603 0.288 -1.230 1.00 97.75 90 VAL A C 1
ATOM 704 O O . VAL A 1 90 ? 7.307 -0.187 -2.120 1.00 97.75 90 VAL A O 1
ATOM 707 N N . THR A 1 91 ? 6.816 0.043 0.062 1.00 96.75 91 THR A N 1
ATOM 708 C CA . THR A 1 91 ? 7.970 -0.719 0.557 1.00 96.75 91 THR A CA 1
ATOM 709 C C . THR A 1 91 ? 7.961 -2.153 0.034 1.00 96.75 91 THR A C 1
ATOM 711 O O . THR A 1 91 ? 8.955 -2.608 -0.533 1.00 96.75 91 THR A O 1
ATOM 714 N N . SER A 1 92 ? 6.828 -2.850 0.154 1.00 96.62 92 SER A N 1
ATOM 715 C CA . SER A 1 92 ? 6.694 -4.234 -0.320 1.00 96.62 92 SER A CA 1
ATOM 716 C C . SER A 1 92 ? 6.833 -4.350 -1.842 1.00 96.62 92 SER A C 1
ATOM 718 O O . SER A 1 92 ? 7.479 -5.273 -2.337 1.00 96.62 92 SER A O 1
ATOM 720 N N . THR A 1 93 ? 6.302 -3.383 -2.594 1.00 96.38 93 THR A N 1
ATOM 721 C CA . THR A 1 93 ? 6.420 -3.349 -4.058 1.00 96.38 93 THR A CA 1
ATOM 722 C C . THR A 1 93 ? 7.865 -3.118 -4.497 1.00 96.38 93 THR A C 1
ATOM 724 O O . THR A 1 93 ? 8.364 -3.825 -5.370 1.00 96.38 93 THR A O 1
ATOM 727 N N . LEU A 1 94 ? 8.576 -2.173 -3.873 1.00 95.75 94 LEU A N 1
ATOM 728 C CA . LEU A 1 94 ? 9.992 -1.925 -4.165 1.00 95.75 94 LEU A CA 1
ATOM 729 C C . LEU A 1 94 ? 10.868 -3.129 -3.808 1.00 95.75 94 LEU A C 1
ATOM 731 O O . LEU A 1 94 ? 11.785 -3.469 -4.556 1.00 95.75 94 LEU A O 1
ATOM 735 N N . GLN A 1 95 ? 10.569 -3.813 -2.702 1.00 94.75 95 GLN A N 1
ATOM 736 C CA . GLN A 1 95 ? 11.252 -5.051 -2.341 1.00 94.75 95 GLN A CA 1
ATOM 737 C C . GLN A 1 95 ? 11.047 -6.139 -3.408 1.00 94.75 95 GLN A C 1
ATOM 739 O O . GLN A 1 95 ? 12.021 -6.762 -3.831 1.00 94.75 95 GLN A O 1
ATOM 744 N N . ALA A 1 96 ? 9.817 -6.323 -3.893 1.00 93.56 96 ALA A N 1
ATOM 745 C CA . ALA A 1 96 ? 9.511 -7.279 -4.957 1.00 93.56 96 ALA A CA 1
ATOM 746 C C . ALA A 1 96 ? 10.199 -6.920 -6.292 1.00 93.56 96 ALA A C 1
ATOM 748 O O . ALA A 1 96 ? 10.730 -7.797 -6.978 1.00 93.56 96 ALA A O 1
ATOM 749 N N . LEU A 1 97 ? 10.269 -5.630 -6.640 1.00 92.81 97 LEU A N 1
ATOM 750 C CA . LEU A 1 97 ? 10.997 -5.152 -7.823 1.00 92.81 97 LEU A CA 1
ATOM 751 C C . LEU A 1 97 ? 12.489 -5.501 -7.743 1.00 92.81 97 LEU A C 1
ATOM 753 O O . LEU A 1 97 ? 13.039 -6.078 -8.681 1.00 92.81 97 LEU A O 1
ATOM 757 N N . ARG A 1 98 ? 13.135 -5.232 -6.601 1.00 91.06 98 ARG A N 1
ATOM 758 C CA . ARG A 1 98 ? 14.557 -5.557 -6.378 1.00 91.06 98 ARG A CA 1
ATOM 759 C C . ARG A 1 98 ? 14.839 -7.052 -6.491 1.00 91.06 98 ARG A C 1
ATOM 761 O O . ARG A 1 98 ? 15.844 -7.448 -7.083 1.00 91.06 98 ARG A O 1
ATOM 768 N N . GLN A 1 99 ? 13.945 -7.876 -5.947 1.00 89.75 99 GLN A N 1
ATOM 769 C CA . GLN A 1 99 ? 14.031 -9.332 -6.062 1.00 89.75 99 GLN A CA 1
ATOM 770 C C . GLN A 1 99 ? 13.908 -9.786 -7.521 1.00 89.75 99 GLN A C 1
ATOM 772 O O . GLN A 1 99 ? 14.684 -10.630 -7.958 1.00 89.75 99 GLN A O 1
ATOM 777 N N . THR A 1 100 ? 13.005 -9.175 -8.291 1.00 86.50 100 THR A N 1
ATOM 778 C CA . THR A 1 100 ? 12.806 -9.487 -9.716 1.00 86.50 100 THR A CA 1
ATOM 779 C C . THR A 1 100 ? 14.047 -9.161 -10.551 1.00 86.50 100 THR A C 1
ATOM 781 O O . THR A 1 100 ? 14.488 -9.990 -11.346 1.00 86.50 100 THR A O 1
ATOM 784 N N . VAL A 1 101 ? 14.657 -7.991 -10.331 1.00 81.81 101 VAL A N 1
ATOM 785 C CA . VAL A 1 101 ? 15.891 -7.578 -11.027 1.00 81.81 101 VAL A CA 1
ATOM 786 C C . VAL A 1 101 ? 17.065 -8.490 -10.659 1.00 81.81 101 VAL A C 1
ATOM 788 O O . VAL A 1 101 ? 17.830 -8.899 -11.527 1.00 81.81 101 VAL A O 1
ATOM 791 N N . SER A 1 102 ? 17.181 -8.870 -9.383 1.00 77.88 102 SER A N 1
ATOM 792 C CA . SER A 1 102 ? 18.255 -9.757 -8.906 1.00 77.88 102 SER A CA 1
ATOM 793 C C . SER A 1 102 ? 18.134 -11.192 -9.436 1.00 77.88 102 SER A C 1
ATOM 795 O O . SER A 1 102 ? 19.129 -11.907 -9.506 1.00 77.88 102 SER A O 1
ATOM 797 N N . GLN A 1 103 ? 16.923 -11.628 -9.798 1.00 73.88 103 GLN A N 1
ATOM 798 C CA . GLN A 1 103 ? 16.645 -12.971 -10.313 1.00 73.88 103 GLN A CA 1
ATOM 799 C C . GLN A 1 103 ? 16.720 -13.080 -11.841 1.00 73.88 103 GLN A C 1
ATOM 801 O O . GLN A 1 103 ? 16.644 -14.196 -12.355 1.00 73.88 103 GLN A O 1
ATOM 806 N N . GLN A 1 104 ? 16.872 -11.979 -12.587 1.00 64.56 104 GLN A N 1
ATOM 807 C CA . GLN A 1 104 ? 17.029 -12.048 -14.041 1.00 64.56 104 GLN A CA 1
ATOM 808 C C . GLN A 1 104 ? 18.389 -12.680 -14.394 1.00 64.56 104 GLN A C 1
ATOM 810 O O . GLN A 1 104 ? 19.429 -12.059 -14.166 1.00 64.56 104 GLN A O 1
ATOM 815 N N . PRO A 1 105 ? 18.427 -13.907 -14.961 1.00 56.31 105 PRO A N 1
ATOM 816 C CA . PRO A 1 105 ? 19.683 -14.515 -15.375 1.00 56.31 105 PRO A CA 1
ATOM 817 C C . PRO A 1 105 ? 20.309 -13.661 -16.477 1.00 56.31 105 PRO A C 1
ATOM 819 O O . PRO A 1 105 ? 19.595 -13.152 -17.345 1.00 56.31 105 PRO A O 1
ATOM 822 N N . ALA A 1 106 ? 21.637 -13.537 -16.460 1.00 58.94 106 ALA A N 1
ATOM 823 C CA . ALA A 1 106 ? 22.444 -12.841 -17.461 1.00 58.94 106 ALA A CA 1
ATOM 824 C C . ALA A 1 106 ? 22.313 -13.494 -18.855 1.00 58.94 106 ALA A C 1
ATOM 826 O O . ALA A 1 106 ? 23.237 -14.106 -19.372 1.00 58.94 106 ALA A O 1
ATOM 827 N N . ARG A 1 107 ? 21.144 -13.387 -19.492 1.00 55.72 107 ARG A N 1
ATOM 828 C CA . ARG A 1 107 ? 20.855 -13.899 -20.842 1.00 55.72 107 ARG A CA 1
ATOM 829 C C . ARG A 1 107 ? 21.300 -12.935 -21.949 1.00 55.72 107 ARG A C 1
ATOM 831 O O . ARG A 1 107 ? 20.831 -13.032 -23.074 1.00 55.72 107 ARG A O 1
ATOM 838 N N . ARG A 1 108 ? 22.195 -11.993 -21.644 1.00 54.12 108 ARG A N 1
ATOM 839 C CA . ARG A 1 108 ? 22.766 -11.035 -22.605 1.00 54.12 108 ARG A CA 1
ATOM 840 C C . ARG A 1 108 ? 24.291 -11.148 -22.628 1.00 54.12 108 ARG A C 1
ATOM 842 O O . ARG A 1 108 ? 24.994 -10.186 -22.355 1.00 54.12 108 ARG A O 1
ATOM 849 N N . ALA A 1 109 ? 24.783 -12.350 -22.888 1.00 49.12 109 ALA A N 1
ATOM 850 C CA . ALA A 1 109 ? 26.166 -12.603 -23.275 1.00 49.12 109 ALA A CA 1
ATOM 851 C C . ALA A 1 109 ? 26.170 -13.830 -24.199 1.00 49.12 109 ALA A C 1
ATOM 853 O O . ALA A 1 109 ? 26.510 -14.933 -23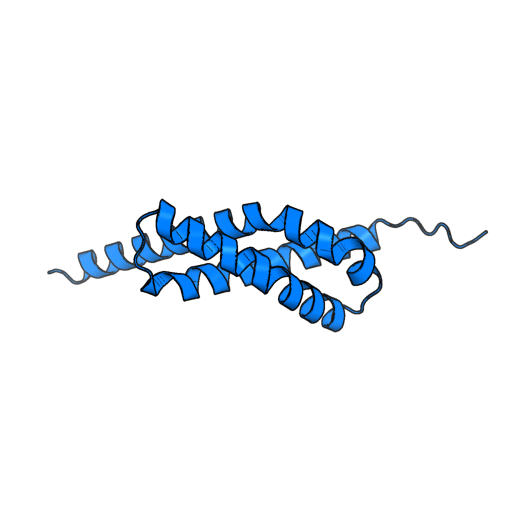.779 1.00 49.12 109 ALA A O 1
ATOM 854 N N . ALA A 1 110 ? 25.668 -13.644 -25.419 1.00 43.78 110 ALA A N 1
ATOM 855 C CA . ALA A 1 110 ? 25.781 -14.575 -26.538 1.00 43.78 110 ALA A CA 1
ATOM 856 C C . ALA A 1 110 ? 25.784 -13.761 -27.834 1.00 43.78 110 ALA A C 1
ATOM 858 O O . ALA A 1 110 ? 24.961 -12.817 -27.908 1.00 43.78 110 ALA A O 1
#

pLDDT: mean 89.98, std 12.13, range [43.78, 98.31]

Radius of gyration: 17.84 Å; Cα contacts (8 Å, |Δi|>4): 87; chains: 1; bounding box: 43×26×62 Å

Mean predicted aligned error: 6.0 Å

Solvent-accessible surface area (backbone atoms only — not comparable to full-atom values): 6091 Å² total; per-residue (Å²): 133,61,70,66,63,56,50,55,51,52,53,51,51,50,54,52,43,52,53,50,12,50,52,41,17,61,71,34,38,64,62,41,44,76,75,34,52,87,64,39,65,80,42,55,73,71,55,26,48,55,51,44,45,62,58,35,50,61,53,34,50,58,46,34,54,52,51,36,58,76,69,72,48,64,74,87,50,44,63,60,29,34,51,54,15,40,52,50,33,39,52,53,50,53,52,51,42,53,51,53,63,72,66,58,73,86,83,83,82,129

Foldseek 3Di:
DDPVVVVVVVVVVVVVLLVLLQVLLVVLQVVLLVVQQVPLLPDDLVVSLVVSLVSSLVSSLVSLVVSCVVVVHDPVSSVVSSVSNSVSSSVVSSVVSVVVNVPDPCPPDD